Protein AF-P18591-F1 (afdb_monomer_lite)

pLDDT: mean 82.96, std 18.69, range [31.06, 98.38]

GO terms:
  GO:0003677 DNA binding (F, IDA)
  GO:0051170 import into nucleus (P, IDA)
  GO:0005515 protein binding (F, IPI)

Organism: Agrobacterium fabrum (strain C58 / ATCC 33970) (NCBI:txid176299)

InterPro domains:
  IPR009933 T-DNA border endonuclease VirD1 [NF010432] (3-147)
  IPR009933 T-DNA border endonuclease VirD1 [PF07328] (5-146)

Foldseek 3Di:
DDDDDDDDDPVVPPPPPVPPCPDPDDDDDDDDDPVRVVVQQVVQVVVVHGSVRSVVVLVCLLVLHQDDDPVLVVLLVVLVVLLVVLVVQLVVVVVVCVVPVVDDCPSNVVSVVSNVVSVVVNVVSVVVSVVVSVCSVVSPVVVVVVD

Structure (mmCIF, N/CA/C/O backbone):
data_AF-P18591-F1
#
_entry.id   AF-P18591-F1
#
loop_
_atom_site.group_PDB
_atom_site.id
_atom_site.type_symbol
_atom_site.label_atom_id
_atom_site.label_alt_id
_atom_site.label_comp_id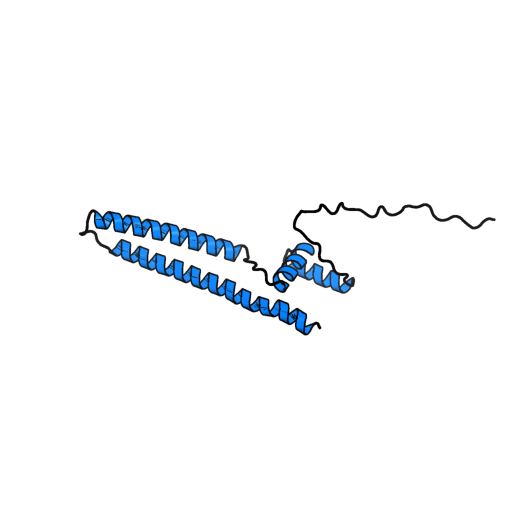
_atom_site.label_asym_id
_atom_site.label_entity_id
_atom_site.label_seq_id
_atom_site.pdbx_PDB_ins_code
_atom_site.Cartn_x
_atom_site.Cartn_y
_atom_site.Cartn_z
_atom_site.occupancy
_atom_site.B_iso_or_equiv
_atom_site.auth_seq_id
_atom_site.auth_comp_id
_atom_site.auth_asym_id
_atom_site.auth_atom_id
_atom_site.pdbx_PDB_model_num
ATOM 1 N N . MET A 1 1 ? -32.428 -0.471 71.046 1.00 38.91 1 MET A N 1
ATOM 2 C CA . MET A 1 1 ? -31.157 0.008 70.465 1.00 38.91 1 MET A CA 1
ATOM 3 C C . MET A 1 1 ? -31.350 0.146 68.970 1.00 38.91 1 MET A C 1
ATOM 5 O O . MET A 1 1 ? -31.779 -0.811 68.338 1.00 38.91 1 MET A O 1
ATOM 9 N N . SER A 1 2 ? -31.180 1.365 68.464 1.00 47.16 2 SER A N 1
ATOM 10 C CA . SER A 1 2 ? -31.604 1.797 67.133 1.00 47.16 2 SER A CA 1
ATOM 11 C C . SER A 1 2 ? -30.826 1.103 66.018 1.00 47.16 2 SER A C 1
ATOM 13 O O . SER A 1 2 ? -29.602 1.184 65.964 1.00 47.16 2 SER A O 1
ATOM 15 N N . GLN A 1 3 ? -31.559 0.453 65.116 1.00 39.25 3 GLN A N 1
ATOM 16 C CA . GLN A 1 3 ? -31.076 0.122 63.784 1.00 39.25 3 GLN A CA 1
ATOM 17 C C . GLN A 1 3 ? -31.360 1.302 62.857 1.00 39.25 3 GLN A C 1
ATOM 19 O O . GLN A 1 3 ? -32.462 1.844 62.873 1.00 39.25 3 GLN A O 1
ATOM 24 N N . GLY A 1 4 ? -30.384 1.657 62.027 1.00 35.38 4 GLY A N 1
ATOM 25 C CA . GLY A 1 4 ? -30.609 2.510 60.865 1.00 35.38 4 GLY A CA 1
ATOM 26 C C . GLY A 1 4 ? -29.688 3.716 60.806 1.00 35.38 4 GLY A C 1
ATOM 27 O O . GLY A 1 4 ? -30.005 4.765 61.354 1.00 35.38 4 GLY A O 1
ATOM 28 N N . SER A 1 5 ? -28.566 3.565 60.099 1.00 44.03 5 SER A N 1
ATOM 29 C CA . SER A 1 5 ? -28.109 4.521 59.073 1.00 44.03 5 SER A CA 1
ATOM 30 C C . SER A 1 5 ? -26.817 4.025 58.404 1.00 44.03 5 SER A C 1
ATOM 32 O O . SER A 1 5 ? -25.701 4.281 58.838 1.00 44.03 5 SER A O 1
ATOM 34 N N . ARG A 1 6 ? -26.995 3.303 57.296 1.00 31.06 6 ARG A N 1
ATOM 35 C CA . ARG A 1 6 ? -26.161 3.408 56.084 1.00 31.06 6 ARG A CA 1
ATOM 36 C C . ARG A 1 6 ? -27.037 4.184 55.081 1.00 31.06 6 ARG A C 1
ATOM 38 O O . ARG A 1 6 ? -28.249 3.970 55.153 1.00 31.06 6 ARG A O 1
ATOM 45 N N . PRO A 1 7 ? -26.522 5.011 54.152 1.00 43.47 7 PRO A N 1
ATOM 46 C CA . PRO A 1 7 ? -25.141 5.076 53.668 1.00 43.47 7 PRO A CA 1
ATOM 47 C C . PRO A 1 7 ? -24.559 6.505 53.584 1.00 43.47 7 PRO A C 1
ATOM 49 O O . PRO A 1 7 ? -25.278 7.478 53.381 1.00 43.47 7 PRO A O 1
ATOM 52 N N . THR A 1 8 ? -23.236 6.639 53.662 1.00 39.41 8 THR A N 1
ATOM 53 C CA . THR A 1 8 ? -22.537 7.835 53.175 1.00 39.41 8 THR A CA 1
ATOM 54 C C . THR A 1 8 ? -22.052 7.573 51.756 1.00 39.41 8 THR A C 1
ATOM 56 O O . THR A 1 8 ? -21.285 6.641 51.516 1.00 39.41 8 THR A O 1
ATOM 59 N N . SER A 1 9 ? -22.549 8.388 50.823 1.00 42.59 9 SER A N 1
ATOM 60 C CA . SER A 1 9 ? -22.072 8.542 49.450 1.00 42.59 9 SER A CA 1
ATOM 61 C C . SER A 1 9 ? -20.553 8.704 49.413 1.00 42.59 9 SER A C 1
ATOM 63 O O . SER A 1 9 ? -20.026 9.811 49.417 1.00 42.59 9 SER A O 1
ATOM 65 N N . SER A 1 10 ? -19.826 7.601 49.292 1.00 41.00 10 SER A N 1
ATOM 66 C CA . SER A 1 10 ? -18.762 7.558 48.300 1.00 41.00 10 SER A CA 1
ATOM 67 C C . SER A 1 10 ? -19.439 7.141 47.004 1.00 41.00 10 SER A C 1
ATOM 69 O O . SER A 1 10 ? -19.325 5.991 46.576 1.00 41.00 10 SER A O 1
ATOM 71 N N . ASP A 1 11 ? -20.223 8.063 46.439 1.00 39.88 11 ASP A N 1
ATOM 72 C CA . ASP A 1 11 ? -20.532 8.040 45.021 1.00 39.88 11 ASP A CA 1
ATOM 73 C C . ASP A 1 11 ? -19.177 8.031 44.344 1.00 39.88 11 ASP A C 1
ATOM 75 O O . ASP A 1 11 ? -18.463 9.032 44.285 1.00 39.88 11 ASP A O 1
ATOM 79 N N . ILE A 1 12 ? -18.787 6.807 43.996 1.00 43.44 12 ILE A N 1
ATOM 80 C CA . ILE A 1 12 ? -17.676 6.446 43.147 1.00 43.44 12 ILE A CA 1
ATOM 81 C C . ILE A 1 12 ? -17.736 7.477 42.051 1.00 43.44 12 ILE A C 1
ATOM 83 O O . ILE A 1 12 ? -18.676 7.447 41.257 1.00 43.44 12 ILE A O 1
ATOM 87 N N . ALA A 1 13 ? -16.810 8.436 42.113 1.00 38.56 13 ALA A N 1
ATOM 88 C CA . ALA A 1 13 ? -16.661 9.475 41.128 1.00 38.56 13 ALA A CA 1
ATOM 89 C C . ALA A 1 13 ? -16.600 8.730 39.807 1.00 38.56 13 ALA A C 1
ATOM 91 O O . ALA A 1 13 ? -15.588 8.103 39.479 1.00 38.56 13 ALA A O 1
ATOM 92 N N . VAL A 1 14 ? -17.753 8.682 39.132 1.00 42.88 14 VAL A N 1
ATOM 93 C CA . VAL A 1 14 ? -17.890 8.139 37.800 1.00 42.88 14 VAL A CA 1
ATOM 94 C C . VAL A 1 14 ? -16.888 8.974 37.071 1.00 42.88 14 VAL A C 1
ATOM 96 O O . VAL A 1 14 ? -17.044 10.190 36.980 1.00 42.88 14 VAL A O 1
ATOM 99 N N . ASN A 1 15 ? -15.786 8.316 36.741 1.00 41.78 15 ASN A N 1
ATOM 100 C CA . ASN A 1 15 ? -14.632 8.894 36.115 1.00 41.78 15 ASN A CA 1
ATOM 101 C C . ASN A 1 15 ? -15.165 9.335 34.757 1.00 41.78 15 ASN A C 1
ATOM 103 O O . ASN A 1 15 ? -15.137 8.579 33.785 1.00 41.78 15 ASN A O 1
ATOM 107 N N . GLN A 1 16 ? -15.764 10.529 34.737 1.00 43.50 16 GLN A N 1
ATOM 108 C CA . GLN A 1 16 ? -16.020 11.332 33.569 1.00 43.50 16 GLN A CA 1
ATOM 109 C C . GLN A 1 16 ? -14.619 11.683 33.104 1.00 43.50 16 GLN A C 1
ATOM 111 O O . GLN A 1 16 ? -14.128 12.789 33.291 1.00 43.50 16 GLN A O 1
ATOM 116 N N . ARG A 1 17 ? -13.936 10.678 32.547 1.00 46.41 17 ARG A N 1
ATOM 117 C CA . ARG A 1 17 ? -12.949 10.896 31.520 1.00 46.41 17 ARG A CA 1
ATOM 118 C C . ARG A 1 17 ? -13.716 11.744 30.541 1.00 46.41 17 ARG A C 1
ATOM 120 O O . ARG A 1 17 ? -14.605 11.222 29.864 1.00 46.41 17 ARG A O 1
ATOM 127 N N . GLU A 1 18 ? -13.465 13.048 30.600 1.00 48.78 18 GLU A N 1
ATOM 128 C CA . GLU A 1 18 ? -13.844 13.978 29.563 1.00 48.78 18 GLU A CA 1
ATOM 129 C C . GLU A 1 18 ? -13.578 13.224 28.281 1.00 48.78 18 GLU A C 1
ATOM 131 O O . GLU A 1 18 ? -12.443 12.839 27.979 1.00 48.78 18 GLU A O 1
ATOM 136 N N . CYS A 1 19 ? -14.666 12.857 27.612 1.00 53.28 19 CYS A N 1
ATOM 137 C CA . CYS A 1 19 ? -14.585 12.338 26.278 1.00 53.28 19 CYS A CA 1
ATOM 138 C C . CYS A 1 19 ? -14.043 13.529 25.514 1.00 53.28 19 CYS A C 1
ATOM 140 O O . CYS A 1 19 ? -14.823 14.386 25.100 1.00 53.28 19 CYS A O 1
ATOM 142 N N . VAL A 1 20 ? -12.713 13.635 25.438 1.00 59.50 20 VAL A N 1
ATOM 143 C CA . VAL A 1 20 ? -12.026 14.579 24.580 1.00 59.50 20 VAL A CA 1
ATOM 144 C C . VAL A 1 20 ? -12.687 14.331 23.247 1.00 59.50 20 VAL A C 1
ATOM 146 O O . VAL A 1 20 ? -12.547 13.251 22.665 1.00 59.50 20 VAL A O 1
ATOM 149 N N . LYS A 1 21 ? -13.549 15.264 22.845 1.00 61.94 21 LYS A N 1
ATOM 150 C CA . LYS A 1 21 ? -14.179 15.216 21.542 1.00 61.94 21 LYS A CA 1
ATOM 151 C C . LYS A 1 21 ? -13.027 15.450 20.591 1.00 61.94 21 LYS A C 1
ATOM 153 O O . LYS A 1 21 ? -12.690 16.585 20.287 1.00 61.94 21 LYS A O 1
ATOM 158 N N . VAL A 1 22 ? -12.362 14.370 20.200 1.00 71.81 22 VAL A N 1
ATOM 159 C CA . VAL A 1 22 ? -11.448 14.412 19.077 1.00 71.81 22 VAL A CA 1
ATOM 160 C C . VAL A 1 22 ? -12.372 14.642 17.895 1.00 71.81 22 VAL A C 1
ATOM 162 O O . VAL A 1 22 ? -13.132 13.748 17.512 1.00 71.81 22 VAL A O 1
ATOM 165 N N . GLU A 1 23 ? -12.423 15.885 17.427 1.00 82.38 23 GLU A N 1
ATOM 166 C CA . GLU A 1 23 ? -13.282 16.275 16.317 1.00 82.38 23 GLU A CA 1
ATOM 167 C C . GLU A 1 23 ? -13.114 15.277 15.160 1.00 82.38 23 GLU A C 1
ATOM 169 O O . GLU A 1 23 ? -12.008 14.846 14.834 1.00 82.38 23 GLU A O 1
ATOM 174 N N . GLY A 1 24 ? -14.236 14.831 14.591 1.00 86.19 24 GLY A N 1
ATOM 175 C CA . GLY A 1 24 ? -14.257 13.850 13.502 1.00 86.19 24 GLY A CA 1
ATOM 176 C C . GLY A 1 24 ? -14.288 12.371 13.915 1.00 86.19 24 GLY A C 1
ATOM 177 O O . GLY A 1 24 ? -14.523 11.528 13.049 1.00 86.19 24 GLY A O 1
ATOM 178 N N . PHE A 1 25 ? -14.136 12.021 15.198 1.00 86.50 25 PHE A N 1
ATOM 179 C CA . PHE A 1 25 ? -14.230 10.626 15.651 1.00 86.50 25 PHE A CA 1
ATOM 180 C C . PHE A 1 25 ? -15.582 10.305 16.301 1.00 86.50 25 PHE A C 1
ATOM 182 O O . PHE A 1 25 ? -16.129 11.081 17.083 1.00 86.50 25 PHE A O 1
ATOM 189 N N . LYS A 1 26 ? -16.112 9.113 16.000 1.00 88.94 26 LYS A N 1
ATOM 190 C CA . LYS A 1 26 ? -17.264 8.514 16.689 1.00 88.94 26 LYS A CA 1
ATOM 191 C C . LYS A 1 26 ? -16.808 7.282 17.465 1.00 88.94 26 LYS A C 1
ATOM 193 O O . LYS A 1 26 ? -15.972 6.523 16.979 1.00 88.94 26 LYS A O 1
ATOM 198 N N . VAL A 1 27 ? -17.379 7.074 18.648 1.00 88.75 27 VAL A N 1
ATOM 199 C CA . VAL A 1 27 ? -17.121 5.884 19.468 1.00 88.75 27 VAL A CA 1
ATOM 200 C C . VAL A 1 27 ? -18.140 4.804 19.116 1.00 88.75 27 VAL A C 1
ATOM 202 O O . VAL A 1 27 ? -19.343 5.050 19.159 1.00 88.75 27 VAL A O 1
ATOM 205 N N . VAL A 1 28 ? -17.650 3.608 18.786 1.00 85.31 28 VAL A N 1
ATOM 206 C CA . VAL A 1 28 ? -18.454 2.386 18.650 1.00 85.31 28 VAL A CA 1
ATOM 207 C C . VAL A 1 28 ? -18.068 1.465 19.800 1.00 85.31 28 VAL A C 1
ATOM 209 O O . VAL A 1 28 ? -16.884 1.189 19.991 1.00 85.31 28 VAL A O 1
ATOM 212 N N . SER A 1 29 ? -19.046 1.011 20.580 1.00 89.06 29 SER A N 1
ATOM 213 C CA . SER A 1 29 ? -18.825 0.150 21.743 1.00 89.06 29 SER A CA 1
ATOM 214 C C . SER A 1 29 ? -19.825 -1.004 21.775 1.00 89.06 29 SER A C 1
ATOM 216 O O . SER A 1 29 ? -20.940 -0.900 21.269 1.00 89.06 29 SER A O 1
ATOM 218 N N . THR A 1 30 ? -19.409 -2.120 22.371 1.00 90.00 30 THR A N 1
ATOM 219 C CA . THR A 1 30 ? -20.258 -3.286 22.636 1.00 90.00 30 THR A CA 1
ATOM 220 C C . THR A 1 30 ? -19.938 -3.847 24.019 1.00 90.00 30 THR A C 1
ATOM 222 O O . THR A 1 30 ? -18.833 -3.647 24.528 1.00 90.00 30 THR A O 1
ATOM 225 N N . ARG A 1 31 ? -20.904 -4.523 24.646 1.00 94.69 31 ARG A N 1
ATOM 226 C CA . ARG A 1 31 ? -20.690 -5.231 25.914 1.00 94.69 31 ARG A CA 1
ATOM 227 C C . ARG A 1 31 ? -20.324 -6.678 25.615 1.00 94.69 31 ARG A C 1
ATOM 229 O O . ARG A 1 31 ? -21.053 -7.346 24.891 1.00 94.69 31 ARG A O 1
ATOM 236 N N . LEU A 1 32 ? -19.231 -7.138 26.212 1.00 95.62 32 LEU A N 1
ATOM 237 C CA . LEU A 1 32 ? -18.770 -8.521 26.148 1.00 95.62 32 LEU A CA 1
ATOM 238 C C . LEU A 1 32 ? -18.937 -9.178 27.519 1.00 95.62 32 LEU A C 1
ATOM 240 O O . LEU A 1 32 ? -18.804 -8.520 28.555 1.00 95.62 32 LEU A O 1
ATOM 244 N N . ARG A 1 33 ? -19.203 -10.481 27.531 1.00 97.50 33 ARG A N 1
ATOM 245 C CA . ARG A 1 33 ? -19.051 -11.316 28.727 1.00 97.50 33 ARG A CA 1
ATOM 246 C C . ARG A 1 33 ? -17.573 -11.382 29.106 1.00 97.50 33 ARG A C 1
ATOM 248 O O . ARG A 1 33 ? -16.708 -11.282 28.238 1.00 97.50 33 ARG A O 1
ATOM 255 N N . SER A 1 34 ? -17.270 -11.627 30.380 1.00 98.00 34 SER A N 1
ATOM 256 C CA . SER A 1 34 ? -15.878 -11.692 30.854 1.00 98.00 34 SER A CA 1
ATOM 257 C C . SER A 1 34 ? -15.027 -12.678 30.044 1.00 98.00 34 SER A C 1
ATOM 259 O O . SER A 1 34 ? -13.960 -12.308 29.571 1.00 98.00 34 SER A O 1
ATOM 261 N N . ALA A 1 35 ? -15.552 -13.876 29.764 1.00 97.94 35 ALA A N 1
ATOM 262 C CA . ALA A 1 35 ? -14.852 -14.884 28.962 1.00 97.94 35 ALA A CA 1
ATOM 263 C C . ALA A 1 35 ? -14.614 -14.456 27.496 1.00 97.94 35 ALA A C 1
ATOM 265 O O . ALA A 1 35 ? -13.582 -14.784 26.908 1.00 97.94 35 ALA A O 1
ATOM 266 N N . GLU A 1 36 ? -15.549 -13.706 26.901 1.00 97.56 36 GLU A N 1
ATOM 267 C CA . GLU A 1 36 ? -15.412 -13.167 25.539 1.00 97.56 36 GLU A CA 1
ATOM 268 C C . GLU A 1 36 ? -14.329 -12.085 25.502 1.00 97.56 36 GLU A C 1
ATOM 270 O O . GLU A 1 36 ? -13.476 -12.090 24.615 1.00 97.56 36 GLU A O 1
ATOM 275 N N . TYR A 1 37 ? -14.329 -11.190 26.496 1.00 97.62 37 TYR A N 1
ATOM 276 C CA . TYR A 1 37 ? -13.320 -10.145 26.633 1.00 97.62 37 TYR A CA 1
ATOM 277 C C . TYR A 1 37 ? -11.920 -10.720 26.864 1.00 97.62 37 TYR A C 1
ATOM 279 O O . TYR A 1 37 ? -10.979 -10.307 26.192 1.00 97.62 37 TYR A O 1
ATOM 287 N N . GLU A 1 38 ? -11.773 -11.688 27.769 1.00 98.06 38 GLU A N 1
ATOM 288 C CA . GLU A 1 38 ? -10.488 -12.338 28.052 1.00 98.06 38 GLU A CA 1
ATOM 289 C C . GLU A 1 38 ? -9.925 -13.027 26.807 1.00 98.06 38 GLU A C 1
ATOM 291 O O . GLU A 1 38 ? -8.757 -12.830 26.465 1.00 98.06 38 GLU A O 1
ATOM 296 N N . SER A 1 39 ? -10.775 -13.758 26.078 1.00 97.81 39 SER A N 1
ATOM 297 C CA . SER A 1 39 ? -10.394 -14.403 24.819 1.00 97.81 39 SER A CA 1
ATOM 298 C C . SER A 1 39 ? -9.952 -13.373 23.779 1.00 97.81 39 SER A C 1
ATOM 300 O O . SER A 1 39 ? -8.891 -13.516 23.173 1.00 97.81 39 SER A O 1
ATOM 302 N N . PHE A 1 40 ? -10.729 -12.304 23.597 1.00 96.12 40 PHE A N 1
ATOM 303 C CA . PHE A 1 40 ? -10.405 -11.226 22.666 1.00 96.12 40 PHE A CA 1
ATOM 304 C C . PHE A 1 40 ? -9.093 -10.512 23.032 1.00 96.12 40 PHE A C 1
ATOM 306 O O . PHE A 1 40 ? -8.211 -10.377 22.181 1.00 96.12 40 PHE A O 1
ATOM 313 N N . SER A 1 41 ? -8.935 -10.092 24.291 1.00 97.62 41 SER A N 1
ATOM 314 C CA . SER A 1 41 ? -7.750 -9.354 24.744 1.00 97.62 41 SER A CA 1
ATOM 315 C C . SER A 1 41 ? -6.492 -10.217 24.665 1.00 97.62 41 SER A C 1
ATOM 317 O O . SER A 1 41 ? -5.438 -9.734 24.253 1.00 97.62 41 SER A O 1
ATOM 319 N N . HIS A 1 42 ? -6.591 -11.513 24.978 1.00 98.12 42 HIS A N 1
ATOM 320 C CA . HIS A 1 42 ? -5.483 -12.450 24.804 1.00 98.12 42 HIS A CA 1
ATOM 321 C C . HIS A 1 42 ? -5.025 -12.520 23.339 1.00 98.12 42 HIS A C 1
ATOM 323 O O . HIS A 1 42 ? -3.838 -12.355 23.060 1.00 98.12 42 HIS A O 1
ATOM 329 N N . GLN A 1 43 ? -5.958 -12.687 22.392 1.00 97.50 43 GLN A N 1
ATOM 330 C CA . GLN A 1 43 ? -5.631 -12.726 20.960 1.00 97.50 43 GLN A CA 1
ATOM 331 C C . GLN A 1 43 ? -5.021 -11.407 20.464 1.00 97.50 43 GLN A C 1
ATOM 333 O O . GLN A 1 43 ? -4.049 -11.423 19.710 1.00 97.50 43 GLN A O 1
ATOM 338 N N . ALA A 1 44 ? -5.540 -10.261 20.914 1.00 96.56 44 ALA A N 1
ATOM 339 C CA . ALA A 1 44 ? -4.979 -8.956 20.567 1.00 96.56 44 ALA A CA 1
ATOM 340 C C . ALA A 1 44 ? -3.529 -8.810 21.062 1.00 96.56 44 ALA A C 1
ATOM 342 O O . ALA A 1 44 ? -2.646 -8.409 20.300 1.00 96.56 44 ALA A O 1
ATOM 343 N N . ARG A 1 45 ? -3.259 -9.204 22.312 1.00 97.19 45 ARG A N 1
ATOM 344 C CA . ARG A 1 45 ? -1.926 -9.108 22.926 1.00 97.19 45 ARG A CA 1
ATOM 345 C C . ARG A 1 45 ? -0.905 -10.053 22.305 1.00 97.19 45 ARG A C 1
ATOM 347 O O . ARG A 1 45 ? 0.247 -9.650 22.175 1.00 97.19 45 ARG A O 1
ATOM 354 N N . LEU A 1 46 ? -1.305 -11.255 21.877 1.00 96.69 46 LEU A N 1
ATOM 355 C CA . LEU A 1 46 ? -0.426 -12.158 21.118 1.00 96.69 46 LEU A CA 1
ATOM 356 C C . LEU A 1 46 ? 0.110 -11.503 19.836 1.00 96.69 46 LEU A C 1
ATOM 358 O O . LEU A 1 46 ? 1.221 -11.802 19.409 1.00 96.69 46 LEU A O 1
ATOM 362 N N . LEU A 1 47 ? -0.661 -10.586 19.250 1.00 93.12 47 LEU A N 1
ATOM 363 C CA . LEU A 1 47 ? -0.284 -9.810 18.068 1.00 93.12 47 LEU A CA 1
ATOM 364 C C . LEU A 1 47 ? 0.350 -8.450 18.413 1.00 93.12 47 LEU A C 1
ATOM 366 O O . LEU A 1 47 ? 0.552 -7.627 17.523 1.00 93.12 47 LEU A O 1
ATOM 370 N N . GLY A 1 48 ? 0.639 -8.181 19.692 1.00 94.31 48 GLY A N 1
ATOM 371 C CA . GLY A 1 48 ? 1.199 -6.907 20.151 1.00 94.31 48 GLY A CA 1
ATOM 372 C C . GLY A 1 48 ? 0.232 -5.719 20.055 1.00 94.31 48 GLY A C 1
ATOM 373 O O . GLY A 1 48 ? 0.670 -4.570 20.060 1.00 94.31 48 GLY A O 1
ATOM 374 N N . LEU A 1 49 ? -1.078 -5.969 19.952 1.00 93.00 49 LEU A N 1
ATOM 375 C CA . LEU A 1 49 ? -2.103 -4.935 19.820 1.00 93.00 49 LEU A CA 1
ATOM 376 C C . LEU A 1 49 ? -2.811 -4.671 21.151 1.00 93.00 49 LEU A C 1
ATOM 378 O O . LEU A 1 49 ? -3.083 -5.582 21.933 1.00 93.00 49 LEU A O 1
ATOM 382 N N . SER A 1 50 ? -3.180 -3.410 21.376 1.00 95.88 50 SER A N 1
ATOM 383 C CA . SER A 1 50 ? -4.166 -3.065 22.400 1.00 95.88 50 SER A CA 1
ATOM 384 C C . SER A 1 50 ? -5.578 -3.429 21.937 1.00 95.88 50 SER A C 1
ATOM 386 O O . SER A 1 50 ? -5.861 -3.434 20.736 1.00 95.88 50 SER A O 1
ATOM 388 N N . ASP A 1 51 ? -6.488 -3.648 22.887 1.00 94.50 51 ASP A N 1
ATOM 389 C CA . ASP A 1 51 ? -7.905 -3.935 22.622 1.00 94.50 51 ASP A CA 1
ATOM 390 C C . ASP A 1 51 ? -8.529 -2.900 21.664 1.00 94.50 51 ASP A C 1
ATOM 392 O O . ASP A 1 51 ? -9.155 -3.252 20.664 1.00 94.50 51 ASP A O 1
ATOM 396 N N . SER A 1 52 ? -8.286 -1.608 21.909 1.00 92.44 52 SER A N 1
ATOM 397 C CA . SER A 1 52 ? -8.771 -0.513 21.059 1.00 92.44 52 SER A CA 1
ATOM 398 C C . SER A 1 52 ? -8.200 -0.565 19.641 1.00 92.44 52 SER A C 1
ATOM 400 O O . SER A 1 52 ? -8.910 -0.261 18.681 1.00 92.44 52 SER A O 1
ATOM 402 N N . MET A 1 53 ? -6.928 -0.946 19.486 1.00 91.12 53 MET A N 1
ATOM 403 C CA . MET A 1 53 ? -6.305 -1.080 18.169 1.00 91.12 53 MET A CA 1
ATOM 404 C C . MET A 1 53 ? -6.868 -2.289 17.421 1.00 91.12 53 MET A C 1
ATOM 406 O O . MET A 1 53 ? -7.201 -2.171 16.244 1.00 91.12 53 MET A O 1
ATOM 410 N N . ALA A 1 54 ? -7.055 -3.418 18.105 1.00 92.19 54 ALA A N 1
ATOM 411 C CA . ALA A 1 54 ? -7.670 -4.608 17.531 1.00 92.19 54 ALA A CA 1
ATOM 412 C C . ALA A 1 54 ? -9.122 -4.346 17.085 1.00 92.19 54 ALA A C 1
ATOM 414 O O . ALA A 1 54 ? -9.480 -4.686 15.956 1.00 92.19 54 ALA A O 1
ATOM 415 N N . ILE A 1 55 ? -9.931 -3.652 17.899 1.00 92.38 55 ILE A N 1
ATOM 416 C CA . ILE A 1 55 ? -11.284 -3.212 17.505 1.00 92.38 55 ILE A CA 1
ATOM 417 C C . ILE A 1 55 ? -11.212 -2.282 16.294 1.00 92.38 55 ILE A C 1
ATOM 419 O O . ILE A 1 55 ? -11.971 -2.454 15.343 1.00 92.38 55 ILE A O 1
ATOM 423 N N . ARG A 1 56 ? -10.294 -1.308 16.291 1.00 89.44 56 ARG A N 1
ATOM 424 C CA . ARG A 1 56 ? -10.138 -0.376 15.167 1.00 89.44 56 ARG A CA 1
ATOM 425 C C . ARG A 1 56 ? -9.821 -1.113 13.867 1.00 89.44 56 ARG A C 1
ATOM 427 O O . ARG A 1 56 ? -10.450 -0.807 12.858 1.00 89.44 56 ARG A O 1
ATOM 434 N N . VAL A 1 57 ? -8.907 -2.084 13.897 1.00 85.19 57 VAL A N 1
ATOM 435 C CA . VAL A 1 57 ? -8.593 -2.947 12.746 1.00 85.19 57 VAL A CA 1
ATOM 436 C C . VAL A 1 57 ? -9.838 -3.723 12.306 1.00 85.19 57 VAL A C 1
ATOM 438 O O . VAL A 1 57 ? -10.182 -3.709 11.126 1.00 85.19 57 VAL A O 1
ATOM 441 N N . ALA A 1 58 ? -10.561 -4.356 13.235 1.00 85.81 58 ALA A N 1
ATOM 442 C CA . ALA A 1 58 ? -11.761 -5.134 12.922 1.00 85.81 58 ALA A CA 1
ATOM 443 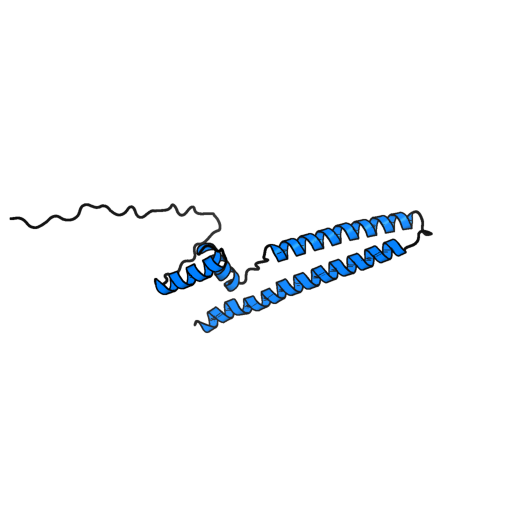C C . ALA A 1 58 ? -12.866 -4.277 12.280 1.00 85.81 58 ALA A C 1
ATOM 445 O O . ALA A 1 58 ? -13.351 -4.601 11.197 1.00 85.81 58 ALA A O 1
ATOM 446 N N . VAL A 1 59 ? -13.214 -3.141 12.892 1.00 87.56 59 VAL A N 1
ATOM 447 C CA . VAL A 1 59 ? -14.237 -2.212 12.385 1.00 87.56 59 VAL A CA 1
ATOM 448 C C . VAL A 1 59 ? -13.846 -1.657 11.019 1.00 87.56 59 VAL A C 1
ATOM 450 O O . VAL A 1 59 ? -14.684 -1.583 10.123 1.00 87.56 59 VAL A O 1
ATOM 453 N N . ARG A 1 60 ? -12.574 -1.292 10.823 1.00 84.25 60 ARG A N 1
ATOM 454 C CA . ARG A 1 60 ? -12.086 -0.804 9.527 1.00 84.25 60 ARG A CA 1
ATOM 455 C C . ARG A 1 60 ? -12.147 -1.883 8.455 1.00 84.25 60 ARG A C 1
ATOM 457 O O . ARG A 1 60 ? -12.548 -1.578 7.336 1.00 84.25 60 ARG A O 1
ATOM 464 N N . ARG A 1 61 ? -11.812 -3.132 8.786 1.00 79.12 61 ARG A N 1
ATOM 465 C CA . ARG A 1 61 ? -11.943 -4.271 7.865 1.00 79.12 61 ARG A CA 1
ATOM 466 C C . ARG A 1 61 ? -13.400 -4.521 7.477 1.00 79.12 61 ARG A C 1
ATOM 468 O O . ARG A 1 61 ? -13.679 -4.619 6.287 1.00 79.12 61 ARG A O 1
ATOM 475 N N . ILE A 1 62 ? -14.316 -4.539 8.448 1.00 81.31 62 ILE A N 1
ATOM 476 C CA . ILE A 1 62 ? -15.764 -4.701 8.225 1.00 81.31 62 ILE A CA 1
ATOM 477 C C . ILE A 1 62 ? -16.322 -3.562 7.367 1.00 81.31 62 ILE A C 1
ATOM 479 O O . ILE A 1 62 ? -17.015 -3.806 6.385 1.00 81.31 62 ILE A O 1
ATOM 483 N N . GLY A 1 63 ? -15.983 -2.316 7.703 1.00 81.06 63 GLY A N 1
ATOM 484 C CA . GLY A 1 63 ? -16.417 -1.128 6.967 1.00 81.06 63 GLY A CA 1
ATOM 485 C C . GLY A 1 63 ? -15.763 -0.974 5.596 1.00 81.06 63 GLY A C 1
ATOM 486 O O . GLY A 1 63 ? -15.989 0.031 4.929 1.00 81.06 63 GLY A O 1
ATOM 487 N N . GLY A 1 64 ? -14.919 -1.925 5.189 1.00 74.19 64 GLY A N 1
ATOM 488 C CA . GLY A 1 64 ? -14.212 -1.857 3.932 1.00 74.19 64 GLY A CA 1
ATOM 489 C C . GLY A 1 64 ? -13.352 -0.603 3.871 1.00 74.19 64 GLY A C 1
ATOM 490 O O . GLY A 1 64 ? -13.483 0.170 2.934 1.00 74.19 64 GLY A O 1
ATOM 491 N N . PHE A 1 65 ? -12.422 -0.412 4.806 1.00 78.50 65 PHE A N 1
ATOM 492 C CA . PHE A 1 65 ? -11.298 0.527 4.695 1.00 78.50 65 PHE A CA 1
ATOM 493 C C . PHE A 1 65 ? -10.015 -0.230 4.339 1.00 78.50 65 PHE A C 1
ATOM 495 O O . PHE A 1 65 ? -9.830 -1.377 4.743 1.00 78.50 65 PHE A O 1
ATOM 502 N N . LEU A 1 66 ? -9.147 0.391 3.538 1.00 70.88 66 LEU A N 1
ATOM 503 C CA . LEU A 1 66 ? -7.874 -0.205 3.151 1.00 70.88 66 LEU A CA 1
ATOM 504 C C . LEU A 1 66 ? -6.875 -0.012 4.295 1.00 70.88 66 LEU A C 1
ATOM 506 O O . LEU A 1 66 ? -6.676 1.111 4.767 1.00 70.88 66 LEU A O 1
ATOM 510 N N . GLU A 1 67 ? -6.243 -1.098 4.725 1.00 70.94 67 GLU A N 1
ATOM 511 C CA . GLU A 1 67 ? -5.090 -1.050 5.618 1.00 70.94 67 GLU A CA 1
ATOM 512 C C . GLU A 1 67 ? -3.904 -1.647 4.882 1.00 70.94 67 GLU A C 1
ATOM 514 O O . GLU A 1 67 ? -3.848 -2.846 4.625 1.00 70.94 67 GLU A O 1
ATOM 519 N N . ILE A 1 68 ? -2.986 -0.768 4.498 1.00 75.25 68 ILE A N 1
ATOM 520 C CA . ILE A 1 68 ? -1.666 -1.156 4.028 1.00 75.25 68 ILE A CA 1
ATOM 521 C C . ILE A 1 68 ? -0.805 -1.238 5.283 1.00 75.25 68 ILE A C 1
ATOM 523 O O . ILE A 1 68 ? -0.663 -0.236 5.998 1.00 75.25 68 ILE A O 1
ATOM 527 N N . ASP A 1 69 ? -0.286 -2.424 5.577 1.00 79.06 69 ASP A N 1
ATOM 528 C CA . ASP A 1 69 ? 0.669 -2.602 6.662 1.00 79.06 69 ASP A CA 1
ATOM 529 C C . ASP A 1 69 ? 1.952 -1.795 6.390 1.00 79.06 69 ASP A C 1
ATOM 531 O O . ASP A 1 69 ? 2.190 -1.292 5.286 1.00 79.06 69 ASP A O 1
ATOM 535 N N . ALA A 1 70 ? 2.766 -1.612 7.428 1.00 82.06 70 ALA A N 1
ATOM 536 C CA . ALA A 1 70 ? 3.977 -0.815 7.302 1.00 82.06 70 ALA A CA 1
ATOM 537 C C . ALA A 1 70 ? 4.912 -1.389 6.230 1.00 82.06 70 ALA A C 1
ATOM 539 O O . ALA A 1 70 ? 5.425 -0.626 5.421 1.00 82.06 70 ALA A O 1
ATOM 540 N N . GLU A 1 71 ? 5.100 -2.704 6.174 1.00 87.12 71 GLU A N 1
ATOM 541 C CA . GLU A 1 71 ? 6.002 -3.341 5.217 1.00 87.12 71 GLU A CA 1
ATOM 542 C C . GLU A 1 71 ? 5.546 -3.105 3.771 1.00 87.12 71 GLU A C 1
ATOM 544 O O . GLU A 1 71 ? 6.338 -2.658 2.941 1.00 87.12 71 GLU A O 1
ATOM 549 N N . THR A 1 72 ? 4.263 -3.308 3.473 1.00 88.75 72 THR A N 1
ATOM 550 C CA . THR A 1 72 ? 3.691 -3.038 2.148 1.00 88.75 72 THR A CA 1
ATOM 551 C C . THR A 1 72 ? 3.839 -1.562 1.763 1.00 88.75 72 THR A C 1
ATOM 553 O O . THR A 1 72 ? 4.156 -1.260 0.610 1.00 88.75 72 THR A O 1
ATOM 556 N N . ARG A 1 73 ? 3.676 -0.628 2.713 1.00 90.12 73 ARG A N 1
ATOM 557 C CA . ARG A 1 73 ? 3.898 0.806 2.463 1.00 90.12 73 ARG A CA 1
ATOM 558 C C . ARG A 1 73 ? 5.358 1.100 2.118 1.00 90.12 73 ARG A C 1
ATOM 560 O O . ARG A 1 73 ? 5.601 1.726 1.092 1.00 90.12 73 ARG A O 1
ATOM 567 N N . HIS A 1 74 ? 6.305 0.608 2.916 1.00 94.38 74 HIS A N 1
ATOM 568 C CA . HIS A 1 74 ? 7.736 0.811 2.662 1.00 94.38 74 HIS A CA 1
ATOM 569 C C . HIS A 1 74 ? 8.156 0.210 1.315 1.00 94.38 74 HIS A C 1
ATOM 571 O O . HIS A 1 74 ? 8.914 0.826 0.570 1.00 94.38 74 HIS A O 1
ATOM 577 N N . ARG A 1 75 ? 7.629 -0.969 0.956 1.00 94.88 75 ARG A N 1
ATOM 578 C CA . ARG A 1 75 ? 7.860 -1.576 -0.365 1.00 94.88 75 ARG A CA 1
ATOM 579 C C . ARG A 1 75 ? 7.340 -0.685 -1.494 1.00 94.88 75 ARG A C 1
ATOM 581 O O . ARG A 1 75 ? 8.043 -0.488 -2.480 1.00 94.88 75 ARG A O 1
ATOM 588 N N . MET A 1 76 ? 6.140 -0.124 -1.347 1.00 95.06 76 MET A N 1
ATOM 589 C CA . MET A 1 76 ? 5.568 0.793 -2.336 1.00 95.06 76 MET A CA 1
ATOM 590 C C . MET A 1 76 ? 6.407 2.071 -2.484 1.00 95.06 76 MET A C 1
ATOM 592 O O . MET A 1 76 ? 6.696 2.478 -3.606 1.00 95.06 76 MET A O 1
ATOM 596 N N . GLU A 1 77 ? 6.840 2.671 -1.373 1.00 96.75 77 GLU A N 1
ATOM 597 C CA . GLU A 1 77 ? 7.720 3.848 -1.364 1.00 96.75 77 GLU A CA 1
ATOM 598 C C . GLU A 1 77 ? 9.061 3.561 -2.057 1.00 96.75 77 GLU A C 1
ATOM 600 O O . GLU A 1 77 ? 9.485 4.332 -2.917 1.00 96.75 77 GLU A O 1
ATOM 605 N N . ALA A 1 78 ? 9.686 2.416 -1.767 1.00 97.88 78 ALA A N 1
ATOM 606 C CA . ALA A 1 78 ? 10.941 2.008 -2.396 1.00 97.88 78 ALA A CA 1
ATOM 607 C C . ALA A 1 78 ? 10.807 1.816 -3.919 1.00 97.88 78 ALA A C 1
ATOM 609 O O . ALA A 1 78 ? 11.678 2.247 -4.678 1.00 97.88 78 ALA A O 1
ATOM 610 N N . ILE A 1 79 ? 9.706 1.211 -4.383 1.00 97.94 79 ILE A N 1
ATOM 611 C CA . ILE A 1 79 ? 9.439 1.043 -5.818 1.00 97.94 79 ILE A CA 1
ATOM 612 C C . ILE A 1 79 ? 9.238 2.405 -6.494 1.00 97.94 79 ILE A C 1
ATOM 614 O O . ILE A 1 79 ? 9.821 2.657 -7.547 1.00 97.94 79 ILE A O 1
ATOM 618 N N . LEU A 1 80 ? 8.460 3.306 -5.887 1.00 97.81 80 LEU A N 1
ATOM 619 C CA . LEU A 1 80 ? 8.234 4.649 -6.430 1.00 97.81 80 LEU A CA 1
ATOM 620 C C . LEU A 1 80 ? 9.532 5.461 -6.506 1.00 97.81 80 LEU A C 1
ATOM 622 O O . LEU A 1 80 ? 9.775 6.128 -7.513 1.00 97.81 80 LEU A O 1
ATOM 626 N N . GLN A 1 81 ? 10.392 5.359 -5.491 1.00 98.25 81 GLN A N 1
ATOM 627 C CA . GLN A 1 81 ? 11.720 5.968 -5.511 1.00 98.25 81 GLN A CA 1
ATOM 628 C C . GLN A 1 81 ? 12.567 5.414 -6.666 1.00 98.25 81 GLN A C 1
ATOM 630 O O . GLN A 1 81 ? 13.143 6.190 -7.427 1.00 98.25 81 GLN A O 1
ATOM 635 N N . SER A 1 82 ? 12.589 4.088 -6.845 1.00 98.00 82 SER A N 1
ATOM 636 C CA . SER A 1 82 ? 13.294 3.439 -7.956 1.00 98.00 82 SER A CA 1
ATOM 637 C C . SER A 1 82 ? 12.788 3.927 -9.316 1.00 98.00 82 SER A C 1
ATOM 639 O O . SER A 1 82 ? 13.594 4.329 -10.151 1.00 98.00 82 SER A O 1
ATOM 641 N N . ILE A 1 83 ? 11.469 3.971 -9.527 1.00 98.25 83 ILE A N 1
ATOM 642 C CA . ILE A 1 83 ? 10.854 4.485 -10.761 1.00 98.25 83 ILE A CA 1
ATOM 643 C C . ILE A 1 83 ? 11.289 5.934 -11.026 1.00 98.25 83 ILE A C 1
ATOM 645 O O . ILE A 1 83 ? 11.650 6.262 -12.156 1.00 98.25 83 ILE A O 1
ATOM 649 N N . GLY A 1 84 ? 11.297 6.791 -9.999 1.00 97.94 84 GLY A N 1
ATOM 650 C CA . GLY A 1 84 ? 11.725 8.188 -10.119 1.00 97.94 84 GLY A CA 1
ATOM 651 C C . GLY A 1 84 ? 13.193 8.338 -10.530 1.00 97.94 84 GLY A C 1
ATOM 652 O O . GLY A 1 84 ? 13.507 9.111 -11.441 1.00 97.94 84 GLY A O 1
ATOM 653 N N . THR A 1 85 ? 14.091 7.564 -9.913 1.00 98.38 85 THR A N 1
ATOM 654 C CA . THR A 1 85 ? 15.516 7.539 -10.277 1.00 98.38 85 THR A CA 1
ATOM 655 C C . THR A 1 85 ? 15.716 7.046 -11.710 1.00 98.38 85 THR A C 1
ATOM 657 O O . THR A 1 85 ? 16.351 7.734 -12.504 1.00 98.38 85 THR A O 1
ATOM 660 N N . LEU A 1 86 ? 15.111 5.913 -12.074 1.00 98.31 86 LEU A N 1
ATOM 661 C CA . LEU A 1 86 ? 15.227 5.325 -13.414 1.00 98.31 86 LEU A CA 1
ATOM 662 C C . LEU A 1 86 ? 14.667 6.263 -14.492 1.00 98.31 86 LEU A C 1
ATOM 664 O O . LEU A 1 86 ? 15.282 6.456 -15.536 1.00 98.31 86 LEU A O 1
ATOM 668 N N . SER A 1 87 ? 13.532 6.916 -14.228 1.00 98.06 87 SER A N 1
ATOM 669 C CA . SER A 1 87 ? 12.966 7.914 -15.143 1.00 98.06 87 SER A CA 1
ATOM 670 C C . SER A 1 87 ? 13.909 9.100 -15.359 1.00 98.06 87 SER A C 1
ATOM 672 O O . SER A 1 87 ? 14.018 9.596 -16.480 1.00 98.06 87 SER A O 1
ATOM 674 N N . SER A 1 88 ? 14.589 9.554 -14.303 1.00 98.25 88 SER A N 1
ATOM 675 C CA . SER A 1 88 ? 15.554 10.657 -14.385 1.00 98.25 88 SER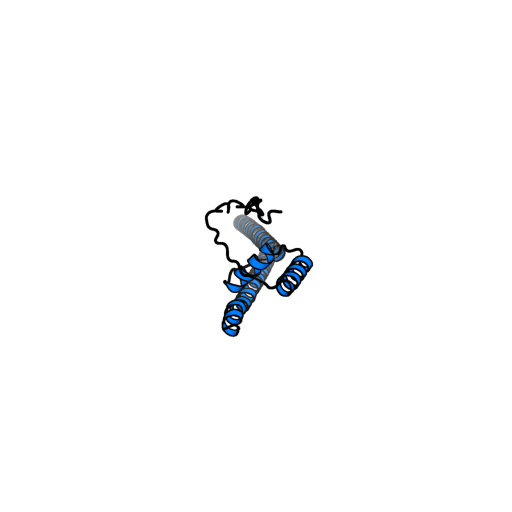 A CA 1
ATOM 676 C C . SER A 1 88 ? 16.797 10.253 -15.185 1.00 98.25 88 SER A C 1
ATOM 678 O O . SER A 1 88 ? 17.251 11.016 -16.036 1.00 98.25 88 SER A O 1
ATOM 680 N N . ASN A 1 89 ? 17.297 9.030 -14.983 1.00 97.44 89 ASN A N 1
ATOM 681 C CA . ASN A 1 89 ? 18.422 8.476 -15.740 1.00 97.44 89 ASN A CA 1
ATOM 682 C C . ASN A 1 89 ? 18.095 8.346 -17.233 1.00 97.44 89 ASN A C 1
ATOM 684 O O . ASN A 1 89 ? 18.879 8.775 -18.078 1.00 97.44 89 ASN A O 1
ATOM 688 N N . ILE A 1 90 ? 16.916 7.806 -17.565 1.00 97.81 90 ILE A N 1
ATOM 689 C CA . ILE A 1 90 ? 16.434 7.695 -18.950 1.00 97.81 90 ILE A CA 1
ATOM 690 C C . ILE A 1 90 ? 16.391 9.075 -19.611 1.00 97.81 90 ILE A C 1
ATOM 692 O O . ILE A 1 90 ? 16.876 9.227 -20.730 1.00 97.81 90 ILE A O 1
ATOM 696 N N . ALA A 1 91 ? 15.847 10.084 -18.925 1.00 97.62 91 ALA A N 1
ATOM 697 C CA . ALA A 1 91 ? 15.788 11.445 -19.450 1.00 97.62 91 ALA A CA 1
ATOM 698 C C . ALA A 1 91 ? 17.190 12.028 -19.699 1.00 97.62 91 ALA A C 1
ATOM 700 O O . ALA A 1 91 ? 17.431 12.588 -20.765 1.00 97.62 91 ALA A O 1
ATOM 701 N N . ALA A 1 92 ? 18.128 11.845 -18.765 1.00 96.38 92 ALA A N 1
ATOM 702 C CA . ALA A 1 92 ? 19.507 12.306 -18.921 1.00 96.38 92 ALA A CA 1
ATOM 703 C C . ALA A 1 92 ? 20.218 11.635 -20.112 1.00 96.38 92 ALA A C 1
ATOM 705 O O . ALA A 1 92 ? 20.872 12.314 -20.901 1.00 96.38 92 ALA A O 1
ATOM 706 N N . LEU A 1 93 ? 20.043 10.320 -20.282 1.00 95.94 93 LEU A N 1
ATOM 707 C CA . LEU A 1 93 ? 20.615 9.570 -21.404 1.00 95.94 93 LEU A CA 1
ATOM 708 C C . LEU A 1 93 ? 20.010 9.985 -22.749 1.00 95.94 93 LEU A C 1
ATOM 710 O O . LEU A 1 93 ? 20.732 10.090 -23.736 1.00 95.94 93 LEU A O 1
ATOM 714 N N . LEU A 1 94 ? 18.703 10.254 -22.798 1.00 95.81 94 LEU A N 1
ATOM 715 C CA . LEU A 1 94 ? 18.047 10.763 -24.005 1.00 95.81 94 LEU A CA 1
ATOM 716 C C . LEU A 1 94 ? 18.539 12.168 -24.375 1.00 95.81 94 LEU A C 1
ATOM 718 O O . LEU A 1 94 ? 18.771 12.427 -25.554 1.00 95.81 94 LEU A O 1
ATOM 722 N N . SER A 1 95 ? 18.744 13.048 -23.392 1.00 95.75 95 SER A N 1
ATOM 723 C CA . SER A 1 95 ? 19.335 14.372 -23.625 1.00 95.75 95 SER A CA 1
ATOM 724 C C . SER A 1 95 ? 20.767 14.266 -24.155 1.00 95.75 95 SER A C 1
ATOM 726 O O . SER A 1 95 ? 21.084 14.876 -25.172 1.00 95.75 95 SER A O 1
ATOM 728 N N . ALA A 1 96 ? 21.608 13.427 -23.543 1.00 94.25 96 ALA A N 1
ATOM 729 C CA . ALA A 1 96 ? 22.974 13.189 -24.015 1.00 94.25 96 ALA A CA 1
ATOM 730 C C . ALA A 1 96 ? 23.007 12.592 -25.435 1.00 94.25 96 ALA A C 1
ATOM 732 O O . ALA A 1 96 ? 23.850 12.959 -26.251 1.00 94.25 96 ALA A O 1
ATOM 733 N N . TYR A 1 97 ? 22.058 11.709 -25.763 1.00 94.06 97 TYR A N 1
ATOM 734 C CA . TYR A 1 97 ? 21.918 11.164 -27.113 1.00 94.06 97 TYR A CA 1
ATOM 735 C C . TYR A 1 97 ? 21.505 12.226 -28.140 1.00 94.06 97 TYR A C 1
ATOM 737 O O . TYR A 1 97 ? 21.982 12.204 -29.271 1.00 94.06 97 TYR A O 1
ATOM 745 N N . ALA A 1 98 ? 20.638 13.170 -27.764 1.00 93.31 98 ALA A N 1
ATOM 746 C CA . ALA A 1 98 ? 20.255 14.271 -28.645 1.00 93.31 98 ALA A CA 1
ATOM 747 C C . ALA A 1 98 ? 21.449 15.185 -28.977 1.00 93.31 98 ALA A C 1
ATOM 749 O O . ALA A 1 98 ? 21.541 15.689 -30.095 1.00 93.31 98 ALA A O 1
ATOM 750 N N . GLU A 1 99 ? 22.375 15.359 -28.030 1.00 94.94 99 GLU A N 1
ATOM 751 C CA . GLU A 1 99 ? 23.627 16.099 -28.228 1.00 94.94 99 GLU A CA 1
ATOM 752 C C . GLU A 1 99 ? 24.668 15.295 -29.026 1.00 94.94 99 GLU A C 1
ATOM 754 O O . GLU A 1 99 ? 25.422 15.868 -29.813 1.00 94.94 99 GLU A O 1
ATOM 759 N N . ASN A 1 100 ? 24.698 13.967 -28.864 1.00 93.31 100 ASN A N 1
ATOM 760 C CA . ASN A 1 100 ? 25.592 13.075 -29.599 1.00 93.31 100 ASN A CA 1
ATOM 761 C C . ASN A 1 100 ? 24.889 11.776 -30.056 1.00 93.31 100 ASN A C 1
ATOM 763 O O . ASN A 1 100 ? 24.970 10.749 -29.372 1.00 93.31 100 ASN A O 1
ATOM 767 N N . PRO A 1 101 ? 24.292 11.763 -31.265 1.00 91.31 101 PRO A N 1
ATOM 768 C CA . PRO A 1 101 ? 23.557 10.603 -31.783 1.00 91.31 101 PRO A CA 1
ATOM 769 C C . PRO A 1 101 ? 24.412 9.366 -32.089 1.00 91.31 101 PRO A C 1
ATOM 771 O O . PRO A 1 101 ? 23.873 8.315 -32.435 1.00 91.31 101 PRO A O 1
ATOM 774 N N . THR A 1 102 ? 25.742 9.480 -32.001 1.00 91.75 102 THR A N 1
ATOM 775 C CA . THR A 1 102 ? 26.668 8.346 -32.170 1.00 91.75 102 THR A CA 1
ATOM 776 C C . THR A 1 102 ? 26.919 7.579 -30.870 1.00 91.75 102 THR A C 1
ATOM 778 O O . THR A 1 102 ? 27.604 6.559 -30.885 1.00 91.75 102 THR A O 1
ATOM 781 N N . MET A 1 103 ? 26.363 8.052 -29.748 1.00 88.62 103 MET A N 1
ATOM 782 C CA . MET A 1 103 ? 26.467 7.396 -28.449 1.00 88.62 103 MET A CA 1
ATOM 783 C C . MET A 1 103 ? 25.776 6.024 -28.456 1.00 88.62 103 MET A C 1
ATOM 785 O O . MET A 1 103 ? 24.659 5.874 -28.951 1.00 88.62 103 MET A O 1
ATOM 789 N N . ASP A 1 104 ? 26.436 5.036 -27.852 1.00 86.25 104 ASP A N 1
ATOM 790 C CA . ASP A 1 104 ? 25.869 3.710 -27.622 1.00 86.25 104 ASP A CA 1
ATOM 791 C C . ASP A 1 104 ? 24.650 3.780 -26.679 1.00 86.25 104 ASP A C 1
ATOM 793 O O . ASP A 1 104 ? 24.684 4.393 -25.610 1.00 86.25 104 ASP A O 1
ATOM 797 N N . LEU A 1 105 ? 23.560 3.132 -27.089 1.00 92.25 105 LEU A N 1
ATOM 798 C CA . LEU A 1 105 ? 22.279 3.111 -26.390 1.00 92.25 105 LEU A CA 1
ATOM 799 C C . LEU A 1 105 ? 22.122 1.916 -25.438 1.00 92.25 105 LEU A C 1
ATOM 801 O O . LEU A 1 105 ? 21.040 1.747 -24.869 1.00 92.25 105 LEU A O 1
ATOM 805 N N . GLU A 1 106 ? 23.154 1.092 -25.225 1.00 95.19 106 GLU A N 1
ATOM 806 C CA . GLU A 1 106 ? 23.082 -0.016 -24.261 1.00 95.19 106 GLU A CA 1
ATOM 807 C C . GLU A 1 106 ? 22.723 0.461 -22.844 1.00 95.19 106 GLU A C 1
ATOM 809 O O . GLU A 1 106 ? 21.863 -0.138 -22.193 1.00 95.19 106 GLU A O 1
ATOM 814 N N . ALA A 1 107 ? 23.281 1.591 -22.392 1.00 93.06 107 ALA A N 1
ATOM 815 C CA . ALA A 1 107 ? 22.928 2.182 -21.098 1.00 93.06 107 ALA A CA 1
ATOM 816 C C . ALA A 1 107 ? 21.440 2.576 -21.035 1.00 93.06 107 ALA A C 1
ATOM 818 O O . ALA A 1 107 ? 20.744 2.249 -20.075 1.00 93.06 107 ALA A O 1
ATOM 819 N N . LEU A 1 108 ? 20.913 3.203 -22.095 1.00 95.44 108 LEU A N 1
ATOM 820 C CA . LEU A 1 108 ? 19.495 3.572 -22.182 1.00 95.44 108 LEU A CA 1
ATOM 821 C C . LEU A 1 108 ? 18.592 2.332 -22.163 1.00 95.44 108 LEU A C 1
ATOM 823 O O . LEU A 1 108 ? 17.543 2.327 -21.515 1.00 95.44 108 LEU A O 1
ATOM 827 N N . ARG A 1 109 ? 18.992 1.267 -22.866 1.00 96.62 109 ARG A N 1
ATOM 828 C CA . ARG A 1 109 ? 18.255 0.000 -22.878 1.00 96.62 109 ARG A CA 1
ATOM 829 C C . ARG A 1 109 ? 18.224 -0.628 -21.486 1.00 96.62 109 ARG A C 1
ATOM 831 O O . ARG A 1 109 ? 17.154 -1.067 -21.064 1.00 96.62 109 ARG A O 1
ATOM 838 N N . ALA A 1 110 ? 19.354 -0.647 -20.781 1.00 97.50 110 ALA A N 1
ATOM 839 C CA . ALA A 1 110 ? 19.445 -1.178 -19.424 1.00 97.50 110 ALA A CA 1
ATOM 840 C C . ALA A 1 110 ? 18.513 -0.428 -18.457 1.00 97.50 110 ALA A C 1
ATOM 842 O O . ALA A 1 110 ? 17.707 -1.062 -17.772 1.00 97.50 110 ALA A O 1
ATOM 843 N N . GLU A 1 111 ? 18.534 0.909 -18.479 1.00 97.19 111 GLU A N 1
ATOM 844 C CA . GLU A 1 111 ? 17.641 1.740 -17.659 1.00 97.19 111 GLU A CA 1
ATOM 845 C C . GLU A 1 111 ? 16.161 1.506 -18.003 1.00 97.19 111 GLU A C 1
ATOM 847 O O . GLU A 1 111 ? 15.321 1.371 -17.112 1.00 97.19 111 GLU A O 1
ATOM 852 N N . ARG A 1 112 ? 15.818 1.370 -19.293 1.00 96.94 112 ARG A N 1
ATOM 853 C CA . ARG A 1 112 ? 14.439 1.088 -19.726 1.00 96.94 112 ARG A CA 1
ATOM 854 C C . ARG A 1 112 ? 13.943 -0.282 -19.258 1.00 96.94 112 ARG A C 1
ATOM 856 O O . ARG A 1 112 ? 12.783 -0.407 -18.863 1.00 96.94 112 ARG A O 1
ATOM 863 N N . ILE A 1 113 ? 14.798 -1.305 -19.297 1.00 98.31 113 ILE A N 1
ATOM 864 C CA . ILE A 1 113 ? 14.478 -2.645 -18.781 1.00 98.31 113 ILE A CA 1
ATOM 865 C C . ILE A 1 113 ? 14.252 -2.583 -17.267 1.00 98.31 113 ILE A C 1
ATOM 867 O O . ILE A 1 113 ? 13.254 -3.114 -16.776 1.00 98.31 113 ILE A O 1
ATOM 871 N N . ALA A 1 114 ? 15.137 -1.902 -16.534 1.00 98.25 114 ALA A N 1
ATOM 872 C CA . ALA A 1 114 ? 14.995 -1.714 -15.095 1.00 98.25 114 ALA A CA 1
ATOM 873 C C . ALA A 1 114 ? 13.700 -0.961 -14.747 1.00 98.25 114 ALA A C 1
ATOM 875 O O . ALA A 1 114 ? 12.967 -1.391 -13.857 1.00 98.25 114 ALA A O 1
ATOM 876 N N . PHE A 1 115 ? 13.357 0.094 -15.495 1.00 98.12 115 PHE A N 1
ATOM 877 C CA . PHE A 1 115 ? 12.104 0.834 -15.320 1.00 98.12 115 PHE A CA 1
ATOM 878 C C . PHE A 1 115 ? 10.886 -0.073 -15.510 1.00 98.12 115 PHE A C 1
ATOM 880 O O . PHE A 1 115 ? 9.976 -0.077 -14.681 1.00 98.12 115 PHE A O 1
ATOM 887 N N . GLY A 1 116 ? 10.885 -0.877 -16.578 1.00 97.75 116 GLY A N 1
ATOM 888 C CA . GLY A 1 116 ? 9.817 -1.839 -16.845 1.00 97.75 116 GLY A CA 1
ATOM 889 C C . GLY A 1 116 ? 9.640 -2.848 -15.709 1.00 97.75 116 GLY A C 1
ATOM 890 O O . GLY A 1 116 ? 8.508 -3.152 -15.336 1.00 97.75 116 GLY A O 1
ATOM 891 N N . LYS A 1 117 ? 10.744 -3.312 -15.110 1.00 98.31 117 LYS A N 1
ATOM 892 C CA . LYS A 1 117 ? 10.712 -4.202 -13.945 1.00 98.31 117 LYS A CA 1
ATOM 893 C C . LYS A 1 117 ? 10.105 -3.515 -12.718 1.00 98.31 117 LYS A C 1
ATOM 895 O O . LYS A 1 117 ? 9.154 -4.049 -12.159 1.00 98.31 117 LYS A O 1
ATOM 900 N N . SER A 1 118 ? 10.577 -2.323 -12.347 1.00 98.12 118 SER A N 1
ATOM 901 C CA . SER A 1 118 ? 10.029 -1.590 -11.194 1.00 98.12 118 SER A CA 1
ATOM 902 C C . SER A 1 118 ? 8.545 -1.251 -11.379 1.00 98.12 118 SER A C 1
ATOM 904 O O . SER A 1 118 ? 7.767 -1.308 -10.429 1.00 98.12 118 SER A O 1
ATOM 906 N N . PHE A 1 119 ? 8.116 -0.950 -12.607 1.00 97.25 119 PHE A N 1
ATOM 907 C CA . PHE A 1 119 ? 6.702 -0.739 -12.913 1.00 97.25 119 PHE A CA 1
ATOM 908 C C . PHE A 1 119 ? 5.871 -2.026 -12.775 1.00 97.25 119 PHE A C 1
ATOM 910 O O . PHE A 1 119 ? 4.774 -1.989 -12.219 1.00 97.25 119 PHE A O 1
ATOM 917 N N . ALA A 1 120 ? 6.388 -3.168 -13.238 1.00 98.00 120 ALA A N 1
ATOM 918 C CA . ALA A 1 120 ? 5.731 -4.462 -13.054 1.00 98.00 120 ALA A CA 1
ATOM 919 C C . ALA A 1 120 ? 5.621 -4.844 -11.567 1.00 98.00 120 ALA A C 1
ATOM 921 O O . ALA A 1 120 ? 4.578 -5.339 -11.137 1.00 98.00 120 ALA A O 1
ATOM 922 N N . ASP A 1 121 ? 6.655 -4.552 -10.773 1.00 97.88 121 ASP A N 1
ATOM 923 C CA . ASP A 1 121 ? 6.640 -4.751 -9.322 1.00 97.88 121 ASP A CA 1
ATOM 924 C C . ASP A 1 121 ? 5.570 -3.866 -8.651 1.00 97.88 121 ASP A C 1
ATOM 926 O O . ASP A 1 121 ? 4.826 -4.341 -7.786 1.00 97.88 121 ASP A O 1
ATOM 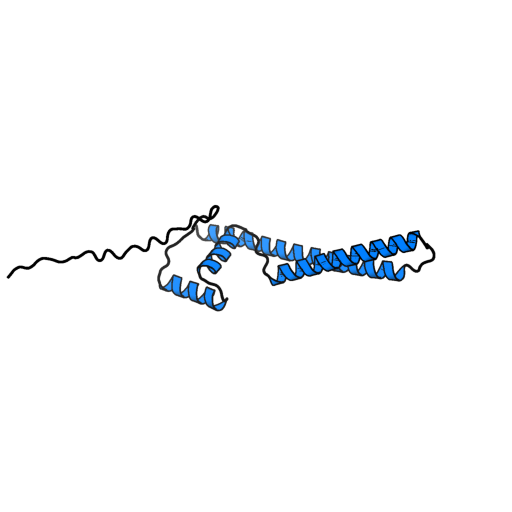930 N N . LEU A 1 122 ? 5.425 -2.606 -9.090 1.00 97.19 122 LEU A N 1
ATOM 931 C CA . LEU A 1 122 ? 4.360 -1.711 -8.622 1.00 97.19 122 LEU A CA 1
ATOM 932 C C . LEU A 1 122 ? 2.967 -2.254 -8.967 1.00 97.19 122 LEU A C 1
ATOM 934 O O . LEU A 1 122 ? 2.107 -2.319 -8.088 1.00 97.19 122 LEU A O 1
ATOM 938 N N . ASP A 1 123 ? 2.737 -2.656 -10.221 1.00 96.19 123 ASP A N 1
ATOM 939 C CA . ASP A 1 123 ? 1.454 -3.228 -10.656 1.00 96.19 123 ASP A CA 1
ATOM 940 C C . ASP A 1 123 ? 1.112 -4.489 -9.850 1.00 96.19 123 ASP A C 1
ATOM 942 O O . ASP A 1 123 ? -0.003 -4.626 -9.340 1.00 96.19 123 ASP A O 1
ATOM 946 N N . GLY A 1 124 ? 2.087 -5.379 -9.645 1.00 95.00 124 GLY A N 1
ATOM 947 C CA . GLY A 1 124 ? 1.932 -6.573 -8.816 1.00 95.00 124 GLY A CA 1
ATOM 948 C C . GLY A 1 124 ? 1.543 -6.244 -7.372 1.00 95.00 124 GLY A C 1
ATOM 949 O O . GLY A 1 124 ? 0.615 -6.851 -6.821 1.00 95.00 124 GLY A O 1
ATOM 950 N N . LEU A 1 125 ? 2.192 -5.245 -6.767 1.00 92.75 125 LEU A N 1
ATOM 951 C CA . LEU A 1 125 ? 1.886 -4.802 -5.407 1.00 92.75 125 LEU A CA 1
ATOM 952 C C . LEU A 1 125 ? 0.479 -4.199 -5.309 1.00 92.75 125 LEU A C 1
ATOM 954 O O . LEU A 1 125 ? -0.288 -4.559 -4.413 1.00 92.75 125 LEU A O 1
ATOM 958 N N . LEU A 1 126 ? 0.099 -3.341 -6.257 1.00 91.56 126 LEU A N 1
ATOM 959 C CA . LEU A 1 126 ? -1.235 -2.743 -6.314 1.00 91.56 126 LEU A CA 1
ATOM 960 C C . LEU A 1 126 ? -2.321 -3.807 -6.506 1.00 91.56 126 LEU A C 1
ATOM 962 O O . LEU A 1 126 ? -3.332 -3.787 -5.802 1.00 91.56 126 LEU A O 1
ATOM 966 N N . ARG A 1 127 ? -2.105 -4.792 -7.385 1.00 90.12 127 ARG A N 1
ATOM 967 C CA . ARG A 1 127 ? -3.016 -5.937 -7.541 1.00 90.12 127 ARG A CA 1
ATOM 968 C C . ARG A 1 127 ? -3.147 -6.737 -6.256 1.00 90.12 127 ARG A C 1
ATOM 970 O O . ARG A 1 127 ? -4.261 -7.128 -5.916 1.00 90.12 127 ARG A O 1
ATOM 977 N N . SER A 1 128 ? -2.056 -6.950 -5.522 1.00 85.81 128 SER A N 1
ATOM 978 C CA . SER A 1 128 ? -2.095 -7.614 -4.216 1.00 85.81 128 SER A CA 1
ATOM 979 C C . SER A 1 128 ? -2.959 -6.829 -3.222 1.00 85.81 128 SER A C 1
ATOM 981 O O . SER A 1 128 ? -3.908 -7.383 -2.665 1.00 85.81 128 SER A O 1
ATOM 983 N N . ILE A 1 129 ? -2.744 -5.516 -3.099 1.00 84.19 129 ILE A N 1
ATOM 984 C CA . ILE A 1 129 ? -3.530 -4.612 -2.239 1.00 84.19 129 ILE A CA 1
ATOM 985 C C . ILE A 1 129 ? -5.026 -4.625 -2.620 1.00 84.19 129 ILE A C 1
ATOM 987 O O . ILE A 1 129 ? -5.917 -4.682 -1.762 1.00 84.19 129 ILE A O 1
ATOM 991 N N . LEU A 1 130 ? -5.337 -4.622 -3.916 1.00 78.75 130 LEU A N 1
ATOM 992 C CA . LEU A 1 130 ? -6.710 -4.705 -4.421 1.00 78.75 130 LEU A CA 1
ATOM 993 C C . LEU A 1 130 ? -7.310 -6.117 -4.278 1.00 78.75 130 LEU A C 1
ATOM 995 O O . LEU A 1 130 ? -8.518 -6.262 -4.101 1.00 78.75 130 LEU A O 1
ATOM 999 N N . SER A 1 131 ? -6.496 -7.173 -4.286 1.00 75.69 131 SER A N 1
ATOM 1000 C CA . SER A 1 131 ? -6.949 -8.543 -4.011 1.00 75.69 131 SER A CA 1
ATOM 1001 C C . SER A 1 131 ? -7.295 -8.734 -2.533 1.00 75.69 131 SER A C 1
ATOM 1003 O O . SER A 1 131 ? -8.337 -9.306 -2.216 1.00 75.69 131 SER A O 1
ATOM 1005 N N . VAL A 1 132 ? -6.508 -8.145 -1.623 1.00 66.38 132 VAL A N 1
ATOM 1006 C CA . VAL A 1 132 ? -6.858 -8.020 -0.200 1.00 66.38 132 VAL A CA 1
ATOM 1007 C C . VAL A 1 132 ? -8.149 -7.222 -0.061 1.00 66.38 132 VAL A C 1
ATOM 1009 O O . VAL A 1 132 ? -8.989 -7.540 0.778 1.00 66.38 132 VAL A O 1
ATOM 1012 N N . SER A 1 133 ? -8.379 -6.254 -0.953 1.00 63.16 133 SER A N 1
ATOM 1013 C CA . SER A 1 133 ? -9.658 -5.556 -0.988 1.00 63.16 133 SER A CA 1
ATOM 1014 C C . SER A 1 133 ? -10.849 -6.449 -1.331 1.00 63.16 133 SER A C 1
ATOM 1016 O O . SER A 1 133 ? -11.949 -6.184 -0.861 1.00 63.16 133 SER A O 1
ATOM 1018 N N . ARG A 1 134 ? -10.644 -7.551 -2.057 1.00 58.06 134 ARG A N 1
ATOM 1019 C CA . ARG A 1 134 ? -11.682 -8.558 -2.309 1.00 58.06 134 ARG A CA 1
ATOM 1020 C C . ARG A 1 134 ? -12.036 -9.354 -1.055 1.00 58.06 134 ARG A C 1
ATOM 1022 O O . ARG A 1 134 ? -13.215 -9.586 -0.832 1.00 58.06 134 ARG A O 1
ATOM 1029 N N . ARG A 1 135 ? -11.061 -9.639 -0.180 1.00 59.34 135 ARG A N 1
ATOM 1030 C CA . ARG A 1 135 ? -11.307 -10.212 1.162 1.00 59.34 135 ARG A CA 1
ATOM 1031 C C . ARG A 1 135 ? -12.111 -9.271 2.081 1.00 59.34 135 ARG A C 1
ATOM 1033 O O . ARG A 1 135 ? -12.569 -9.684 3.134 1.00 59.34 135 ARG A O 1
ATOM 1040 N N . ARG A 1 136 ? -12.314 -7.993 1.713 1.00 60.34 136 ARG A N 1
ATOM 1041 C CA . ARG A 1 136 ? -13.215 -7.065 2.440 1.00 60.34 136 ARG A CA 1
ATOM 1042 C C . ARG A 1 136 ? -14.689 -7.299 2.113 1.00 60.34 136 ARG A C 1
ATOM 1044 O O . ARG A 1 136 ? -15.526 -6.945 2.938 1.00 60.34 136 ARG A O 1
ATOM 1051 N N . ILE A 1 137 ? -15.010 -7.911 0.965 1.00 58.97 137 ILE A N 1
ATOM 1052 C CA . ILE A 1 137 ? -16.372 -8.405 0.692 1.00 58.97 137 ILE A CA 1
ATOM 1053 C C . ILE A 1 137 ? -16.775 -9.377 1.811 1.00 58.97 137 ILE A C 1
ATOM 1055 O O . ILE A 1 137 ? -17.904 -9.307 2.292 1.00 58.97 137 ILE A O 1
ATOM 1059 N N . ASP A 1 138 ? -15.815 -10.151 2.328 1.00 64.06 138 ASP A N 1
ATOM 1060 C CA . ASP A 1 138 ? -16.024 -11.078 3.440 1.00 64.06 138 ASP A CA 1
ATOM 1061 C C . ASP A 1 138 ? -16.446 -10.362 4.728 1.00 64.06 138 ASP A C 1
ATOM 1063 O O . ASP A 1 138 ? -17.244 -10.906 5.470 1.00 64.06 138 ASP A O 1
ATOM 1067 N N . GLY A 1 139 ? -16.001 -9.129 4.998 1.00 70.31 139 GLY A N 1
ATOM 1068 C CA . GLY A 1 139 ? -16.417 -8.386 6.197 1.00 70.31 139 GLY A CA 1
ATOM 1069 C C . GLY A 1 139 ? -17.917 -8.067 6.216 1.00 70.31 139 GLY A C 1
ATOM 1070 O O . GLY A 1 139 ? -18.574 -8.209 7.245 1.00 70.31 139 GLY A O 1
ATOM 1071 N N . CYS A 1 140 ? -18.472 -7.676 5.065 1.00 72.31 140 CYS A N 1
ATOM 1072 C CA . CYS A 1 140 ? -19.913 -7.486 4.910 1.00 72.31 140 CYS A CA 1
ATOM 1073 C C . CYS A 1 140 ? -20.654 -8.830 4.891 1.00 72.31 140 CYS A C 1
ATOM 1075 O O . CYS A 1 140 ? -21.721 -8.931 5.491 1.00 72.31 140 CYS A O 1
ATOM 1077 N N . SER A 1 141 ? -20.090 -9.865 4.258 1.00 79.06 141 SER A N 1
ATOM 1078 C CA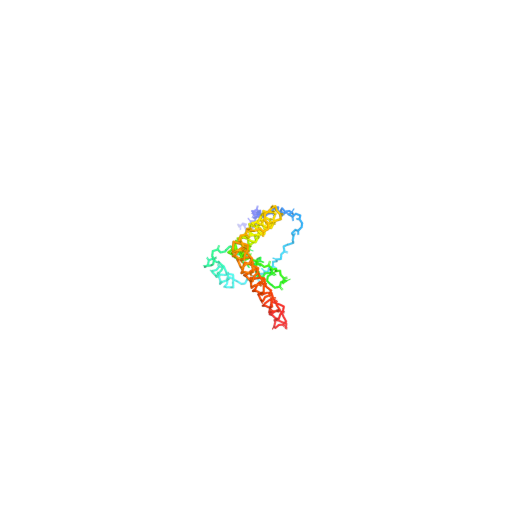 . SER A 1 141 ? -20.650 -11.223 4.297 1.00 79.06 141 SER A CA 1
ATOM 1079 C C . SER A 1 141 ? -20.717 -11.777 5.723 1.00 79.06 141 SER A C 1
ATOM 1081 O O . SER A 1 141 ? -21.765 -12.259 6.119 1.00 79.06 141 SER A O 1
ATOM 1083 N N . LEU A 1 142 ? -19.674 -11.588 6.536 1.00 76.62 142 LEU A N 1
ATOM 1084 C CA . LEU A 1 142 ? -19.645 -11.978 7.950 1.00 76.62 142 LEU A CA 1
ATOM 1085 C C . LEU A 1 142 ? -20.769 -11.314 8.753 1.00 76.62 142 LEU A C 1
ATOM 1087 O O . LEU A 1 142 ? -21.321 -11.933 9.654 1.00 76.62 142 LEU A O 1
ATOM 1091 N N . LEU A 1 143 ? -21.120 -10.062 8.433 1.00 83.00 143 LEU A N 1
ATOM 1092 C CA . LEU A 1 143 ? -22.275 -9.404 9.048 1.00 83.00 143 LEU A CA 1
ATOM 1093 C C . LEU A 1 143 ? -23.608 -9.955 8.535 1.00 83.00 143 LEU A C 1
ATOM 1095 O O . LEU A 1 143 ? -24.552 -10.027 9.311 1.00 83.00 143 LEU A O 1
ATOM 1099 N N . LYS A 1 144 ? -23.702 -10.323 7.251 1.00 86.00 144 LYS A N 1
ATOM 1100 C CA . LYS A 1 144 ? -24.912 -10.934 6.678 1.00 86.00 144 LYS A CA 1
ATOM 1101 C C . LYS A 1 144 ? -25.181 -12.319 7.256 1.00 86.00 144 LYS A C 1
ATOM 1103 O O . LYS A 1 144 ? -26.331 -12.614 7.538 1.00 86.00 144 LYS A O 1
ATOM 1108 N N . ASP A 1 145 ? -24.140 -13.122 7.457 1.00 83.56 145 ASP A N 1
ATOM 1109 C CA . ASP A 1 145 ? -24.245 -14.465 8.041 1.00 83.56 145 ASP A CA 1
ATOM 1110 C C . ASP A 1 145 ? -24.611 -14.427 9.537 1.00 83.56 145 ASP A C 1
ATOM 1112 O O . ASP A 1 145 ? -25.032 -15.434 10.099 1.00 83.56 145 ASP A O 1
ATOM 1116 N N . ALA A 1 146 ? -24.429 -13.276 10.193 1.00 85.19 146 ALA A N 1
ATOM 1117 C CA . ALA A 1 146 ? -24.765 -13.064 11.599 1.00 85.19 146 ALA A CA 1
ATOM 1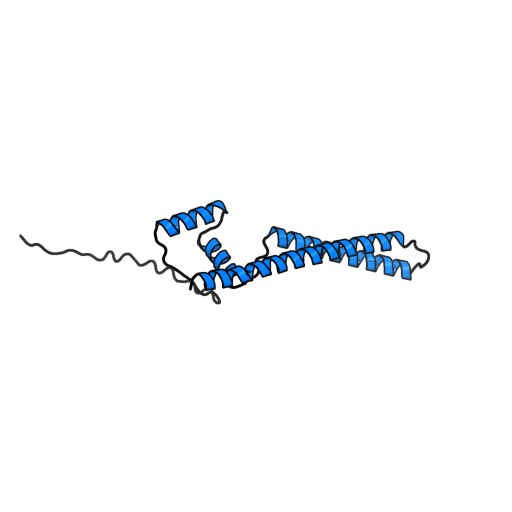118 C C . ALA A 1 146 ? -26.200 -12.545 11.833 1.00 85.19 146 ALA A C 1
ATOM 1120 O O . ALA A 1 146 ? -26.581 -12.368 12.994 1.00 85.19 146 ALA A O 1
ATOM 1121 N N . LEU A 1 147 ? -26.960 -12.258 10.765 1.00 75.69 147 LEU A N 1
ATOM 1122 C CA . LEU A 1 147 ? -28.387 -11.903 10.815 1.00 75.69 147 LEU A CA 1
ATOM 1123 C C . LEU A 1 147 ? -29.260 -13.161 10.836 1.00 75.69 147 LEU A C 1
ATOM 1125 O O . LEU A 1 147 ? -30.256 -13.140 11.593 1.00 75.69 147 LEU A O 1
#

Sequence (147 aa):
MSQGSRPTSSDIAVNQRECVKVEGFKVVSTRLRSAEYESFSHQARLLGLSDSMAIRVAVRRIGGFLEIDAETRHRMEAILQSIGTLSSNIAALLSAYAENPTMDLEALRAERIAFGKSFADLDGLLRSILSVSRRRIDGCSLLKDAL

Secondary structure (DSSP, 8-state):
----------------------TT---------HHHHHHHHHHHHHTT--HHHHHHHHHHHHTT-----HHHHHHHHHHHHHHHHHHHHHHHHHHHHHH-TTS--HHHHHHHHHHHHHHHHHHHHHHHHHHHHHTTHHHHHHHHTT-

Radius of gyration: 28.71 Å; chains: 1; bounding box: 58×31×103 Å